Protein AF-A0A1V3NDN4-F1 (afdb_monomer_lite)

Organism: NCBI:txid108003

Foldseek 3Di:
DLVLLLVLLVVLLVCLVVVNVVSNVVSVVVSVVVLVVCVVVVPPDDPVVNVVSVVSSVVSVVSSVVSVVVVVVVVVVVVVVVVVVVVD

Radius of gyration: 17.5 Å; chains: 1; bounding box: 38×20×56 Å

Sequence (88 aa):
MLAQALTHVEAAVGHARKDDWEQVAVLDGQCRALVEVLTSNGSERDPAELADGLSIIRERYRELLALAEAHRDRLAESVRSSVQGRAG

pLDDT: mean 92.67, std 10.09, range [50.28, 98.75]

Structure (mmCIF, N/CA/C/O backbone):
data_AF-A0A1V3NDN4-F1
#
_entry.id   AF-A0A1V3NDN4-F1
#
loop_
_atom_site.group_PDB
_atom_site.id
_atom_site.type_symbol
_atom_site.label_atom_id
_atom_site.label_alt_id
_atom_site.label_comp_id
_atom_site.label_asym_id
_atom_site.label_entity_id
_atom_site.label_seq_id
_atom_site.pdbx_PDB_ins_code
_atom_site.Cartn_x
_atom_site.Cartn_y
_atom_site.Cartn_z
_atom_site.occupancy
_atom_site.B_iso_or_equiv
_atom_site.auth_seq_id
_atom_site.auth_comp_id
_atom_site.auth_asym_id
_atom_site.auth_atom_id
_atom_site.pdbx_PDB_model_num
ATOM 1 N N . MET A 1 1 ? 12.465 3.938 -11.740 1.00 88.44 1 MET A N 1
ATOM 2 C CA . MET A 1 1 ? 10.982 3.932 -11.702 1.00 88.44 1 MET A CA 1
ATOM 3 C C . MET A 1 1 ? 10.416 2.678 -11.043 1.00 88.44 1 MET A C 1
ATOM 5 O O . MET A 1 1 ? 9.781 2.837 -10.015 1.00 88.44 1 MET A O 1
ATOM 9 N N . LEU A 1 2 ? 10.666 1.453 -11.542 1.00 93.00 2 LEU A N 1
ATOM 10 C CA . LEU A 1 2 ? 10.130 0.232 -10.901 1.00 93.00 2 LEU A CA 1
ATOM 11 C C . LEU A 1 2 ? 10.653 0.036 -9.471 1.00 93.00 2 LEU A C 1
ATOM 13 O O . LEU A 1 2 ? 9.856 -0.075 -8.548 1.00 93.00 2 LEU A O 1
ATOM 17 N N . ALA A 1 3 ? 11.972 0.117 -9.274 1.00 95.38 3 ALA A N 1
ATOM 18 C CA . ALA A 1 3 ? 12.578 0.064 -7.939 1.00 95.38 3 ALA A CA 1
ATOM 19 C C . ALA A 1 3 ? 11.992 1.111 -6.973 1.00 95.38 3 ALA A C 1
ATOM 21 O O . ALA A 1 3 ? 11.744 0.819 -5.812 1.00 95.38 3 ALA A O 1
ATOM 22 N N . GLN A 1 4 ? 11.707 2.317 -7.467 1.00 97.06 4 GLN A N 1
ATOM 23 C CA . GLN A 1 4 ? 11.139 3.391 -6.656 1.00 97.06 4 GLN A CA 1
ATOM 24 C C . GLN A 1 4 ? 9.666 3.133 -6.301 1.00 97.06 4 GLN A C 1
ATOM 26 O O . GLN A 1 4 ? 9.270 3.355 -5.162 1.00 97.06 4 GLN A O 1
ATOM 31 N N . ALA A 1 5 ? 8.868 2.602 -7.234 1.00 97.19 5 ALA A N 1
ATOM 32 C CA . ALA A 1 5 ? 7.501 2.166 -6.949 1.00 97.19 5 ALA A CA 1
ATOM 33 C C . ALA A 1 5 ? 7.479 1.059 -5.879 1.00 97.19 5 ALA A C 1
ATOM 35 O O . ALA A 1 5 ? 6.659 1.112 -4.962 1.00 97.19 5 ALA A O 1
ATOM 36 N N . LEU A 1 6 ? 8.428 0.115 -5.948 1.00 98.25 6 LEU A N 1
ATOM 37 C CA . LEU A 1 6 ? 8.630 -0.920 -4.930 1.00 98.25 6 LEU A CA 1
ATOM 38 C C . LEU A 1 6 ? 9.001 -0.315 -3.569 1.00 98.25 6 LEU A C 1
ATOM 40 O O . LEU A 1 6 ? 8.406 -0.670 -2.557 1.00 98.25 6 LEU A O 1
ATOM 44 N N . THR A 1 7 ? 9.923 0.651 -3.529 1.00 98.56 7 THR A N 1
ATOM 45 C CA . THR A 1 7 ? 10.266 1.357 -2.285 1.00 98.56 7 THR A CA 1
ATOM 46 C C . THR A 1 7 ? 9.055 2.062 -1.674 1.00 98.56 7 THR A C 1
ATOM 48 O O . THR A 1 7 ? 8.848 1.968 -0.466 1.00 98.56 7 THR A O 1
ATOM 51 N N . HIS A 1 8 ? 8.236 2.741 -2.482 1.00 98.56 8 HIS A N 1
ATOM 52 C CA . HIS A 1 8 ? 7.051 3.434 -1.978 1.00 98.56 8 HIS A CA 1
ATOM 53 C C . HIS A 1 8 ? 6.010 2.470 -1.405 1.00 98.56 8 HIS A C 1
ATOM 55 O O . HIS A 1 8 ? 5.488 2.739 -0.326 1.00 98.56 8 HIS A O 1
ATOM 61 N N . VAL A 1 9 ? 5.732 1.343 -2.072 1.00 98.56 9 VAL A N 1
ATOM 62 C CA . VAL A 1 9 ? 4.730 0.389 -1.570 1.00 98.56 9 VAL A CA 1
ATOM 63 C C . VAL A 1 9 ? 5.211 -0.350 -0.314 1.00 98.56 9 VAL A C 1
ATOM 65 O O . VAL A 1 9 ? 4.428 -0.553 0.610 1.00 98.56 9 VAL A O 1
ATOM 68 N N . GLU A 1 10 ? 6.504 -0.676 -0.215 1.00 98.62 10 GLU A N 1
ATOM 69 C CA . GLU A 1 10 ? 7.092 -1.248 1.008 1.00 98.62 10 GLU A CA 1
ATOM 70 C C . GLU A 1 10 ? 7.053 -0.247 2.172 1.00 98.62 10 GLU A C 1
ATOM 72 O O . GLU A 1 10 ? 6.675 -0.590 3.295 1.00 98.62 10 GLU A O 1
ATOM 77 N N . ALA A 1 11 ? 7.374 1.024 1.907 1.00 98.62 11 ALA A N 1
ATOM 78 C CA . ALA A 1 11 ? 7.256 2.080 2.905 1.00 98.62 11 ALA A CA 1
ATOM 79 C C . ALA A 1 11 ? 5.795 2.269 3.346 1.00 98.62 11 ALA A C 1
ATOM 81 O O . ALA A 1 11 ? 5.535 2.376 4.544 1.00 98.62 11 ALA A O 1
ATOM 82 N N . ALA A 1 12 ? 4.836 2.239 2.413 1.00 98.75 12 ALA A N 1
ATOM 83 C CA . ALA A 1 12 ? 3.413 2.338 2.725 1.00 98.75 12 ALA A CA 1
ATOM 84 C C . ALA A 1 12 ? 2.974 1.209 3.668 1.00 98.75 12 ALA A C 1
ATOM 86 O O . ALA A 1 12 ? 2.347 1.480 4.688 1.00 98.75 12 ALA A O 1
ATOM 87 N N . VAL A 1 13 ? 3.373 -0.041 3.405 1.00 98.69 13 VAL A N 1
ATOM 88 C CA . VAL A 1 13 ? 3.127 -1.165 4.329 1.00 98.69 13 VAL A CA 1
ATOM 89 C C . VAL A 1 13 ? 3.739 -0.889 5.708 1.00 98.69 13 VAL A C 1
ATOM 91 O O . VAL A 1 13 ? 3.095 -1.111 6.736 1.00 98.69 13 VAL A O 1
ATOM 94 N N . GLY A 1 14 ? 4.961 -0.354 5.751 1.00 98.69 14 GLY A N 1
ATOM 95 C CA . GLY A 1 14 ? 5.628 0.037 6.993 1.00 98.69 14 GLY A CA 1
ATOM 96 C C . GLY A 1 14 ? 4.866 1.088 7.812 1.00 98.69 14 GLY A C 1
ATOM 97 O O . GLY A 1 14 ? 4.815 0.973 9.037 1.00 98.69 14 GLY A O 1
ATOM 98 N N . HIS A 1 15 ? 4.262 2.083 7.158 1.00 98.75 15 HIS A N 1
ATOM 99 C CA . HIS A 1 15 ? 3.431 3.105 7.807 1.00 98.75 15 HIS A CA 1
ATOM 100 C C . HIS A 1 15 ? 2.057 2.562 8.220 1.00 98.75 15 HIS A C 1
ATOM 102 O O . HIS A 1 15 ? 1.616 2.824 9.338 1.00 98.75 15 HIS A O 1
ATOM 108 N N . ALA A 1 16 ? 1.432 1.712 7.401 1.00 98.50 16 ALA A N 1
ATOM 109 C CA . ALA A 1 16 ? 0.159 1.065 7.728 1.00 98.50 16 ALA A CA 1
ATOM 110 C C . ALA A 1 16 ? 0.260 0.206 8.999 1.00 98.50 16 ALA A C 1
ATOM 112 O O . ALA A 1 16 ? -0.608 0.262 9.865 1.00 98.50 16 ALA A O 1
ATOM 113 N N . ARG A 1 17 ? 1.367 -0.529 9.176 1.00 98.12 17 ARG A N 1
ATOM 114 C CA . ARG A 1 17 ? 1.638 -1.296 10.408 1.00 98.12 17 ARG A CA 1
ATOM 115 C C . ARG A 1 17 ? 1.795 -0.421 11.658 1.00 98.12 17 ARG A C 1
ATOM 117 O O . ARG A 1 17 ? 1.697 -0.936 12.767 1.00 98.12 17 ARG A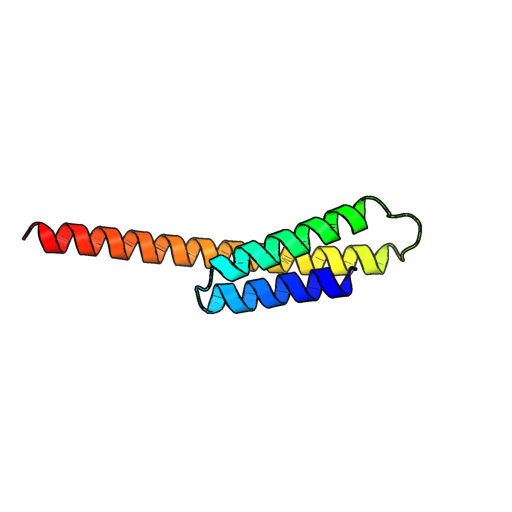 O 1
ATOM 124 N N . LYS A 1 18 ? 2.063 0.875 11.486 1.00 97.88 18 LYS A N 1
ATOM 125 C CA . LYS A 1 18 ? 2.160 1.877 12.558 1.00 97.88 18 LYS A CA 1
ATOM 126 C C . LYS A 1 18 ? 0.891 2.730 12.679 1.00 97.88 18 LYS A C 1
ATOM 128 O O . LYS A 1 18 ? 0.914 3.714 13.409 1.00 97.88 18 LYS A O 1
ATOM 133 N N . ASP A 1 19 ? -0.182 2.368 11.968 1.00 96.88 19 ASP A N 1
ATOM 134 C CA . ASP A 1 19 ? -1.442 3.118 11.890 1.00 96.88 19 ASP A CA 1
ATOM 135 C C . ASP A 1 19 ? -1.287 4.566 11.351 1.00 96.88 19 ASP A C 1
ATOM 137 O O . ASP A 1 19 ? -2.154 5.415 11.557 1.00 96.88 19 ASP A O 1
ATOM 141 N N . ASP A 1 20 ? -0.208 4.850 10.609 1.00 98.31 20 ASP A N 1
ATOM 142 C CA . ASP A 1 20 ? 0.073 6.154 9.989 1.00 98.31 20 ASP A CA 1
ATOM 143 C C . ASP A 1 20 ? -0.547 6.251 8.582 1.00 98.31 20 ASP A C 1
ATOM 145 O O . ASP A 1 20 ? 0.127 6.206 7.549 1.00 98.31 20 ASP A O 1
ATOM 149 N N . TRP A 1 21 ? -1.878 6.323 8.540 1.00 97.56 21 TRP A N 1
ATOM 150 C CA . TRP A 1 21 ? -2.658 6.265 7.297 1.00 97.56 21 TRP A CA 1
ATOM 151 C C . TRP A 1 21 ? -2.511 7.495 6.395 1.00 97.56 21 TRP A C 1
ATOM 153 O O . TRP A 1 21 ? -2.726 7.395 5.186 1.00 97.56 21 TRP A O 1
ATOM 163 N N . GLU A 1 22 ? -2.109 8.638 6.952 1.00 98.12 22 GLU A N 1
ATOM 164 C CA . GLU A 1 22 ? -1.805 9.837 6.168 1.00 98.12 22 GLU A CA 1
ATOM 165 C C . GLU A 1 22 ? -0.577 9.593 5.285 1.00 98.12 22 GLU A C 1
ATOM 167 O O . GLU A 1 22 ? -0.627 9.776 4.064 1.00 98.12 22 GLU A O 1
ATOM 172 N N . GLN A 1 23 ? 0.501 9.070 5.874 1.00 98.50 23 GLN A N 1
ATOM 173 C CA . GLN A 1 23 ? 1.707 8.762 5.118 1.00 98.50 23 GLN A CA 1
ATOM 174 C C . GLN A 1 23 ? 1.508 7.588 4.147 1.00 98.50 23 GLN A C 1
ATOM 176 O O . GLN A 1 23 ? 2.095 7.596 3.058 1.00 98.50 23 GLN A O 1
ATOM 181 N N . VAL A 1 24 ? 0.646 6.617 4.489 1.00 98.69 24 VAL A N 1
ATOM 182 C CA . VAL A 1 24 ? 0.214 5.550 3.564 1.00 98.69 24 VAL A CA 1
ATOM 183 C C . VAL A 1 24 ? -0.408 6.150 2.306 1.00 98.69 24 VAL A C 1
ATOM 185 O O . VAL A 1 24 ? 0.000 5.779 1.209 1.00 98.69 24 VAL A O 1
ATOM 188 N N . ALA A 1 25 ? -1.347 7.093 2.438 1.00 98.31 25 ALA A N 1
ATOM 189 C CA . ALA A 1 25 ? -2.031 7.699 1.296 1.00 98.31 25 ALA A CA 1
ATOM 190 C C . ALA A 1 25 ? -1.067 8.451 0.361 1.00 98.31 25 ALA A C 1
ATOM 192 O O . ALA A 1 25 ? -1.176 8.344 -0.864 1.00 98.31 25 ALA A O 1
ATOM 193 N N . VAL A 1 26 ? -0.087 9.166 0.927 1.00 98.62 26 VAL A N 1
ATOM 194 C CA . VAL A 1 26 ? 0.956 9.863 0.156 1.00 98.62 26 VAL A CA 1
ATOM 195 C C . VAL A 1 26 ? 1.806 8.872 -0.645 1.00 98.62 26 VAL A C 1
ATOM 197 O O . VAL A 1 26 ? 1.991 9.045 -1.852 1.00 98.62 26 VAL A O 1
ATOM 200 N N . LEU A 1 27 ? 2.310 7.822 0.007 1.00 98.75 27 LEU A N 1
ATOM 201 C CA . LEU A 1 27 ? 3.184 6.824 -0.623 1.00 98.75 27 LEU A CA 1
ATOM 202 C C . LEU A 1 27 ? 2.438 5.973 -1.657 1.00 98.75 27 LEU A C 1
ATOM 204 O O . LEU A 1 27 ? 2.981 5.679 -2.720 1.00 98.75 27 LEU A O 1
ATOM 208 N N . ASP A 1 28 ? 1.185 5.622 -1.377 1.00 98.44 28 ASP A N 1
ATOM 209 C CA . ASP A 1 28 ? 0.291 4.934 -2.306 1.00 98.44 28 ASP A CA 1
ATOM 210 C C . ASP A 1 28 ? 0.065 5.763 -3.582 1.00 98.44 28 ASP A C 1
ATOM 212 O O . ASP A 1 28 ? 0.239 5.262 -4.695 1.00 98.44 28 ASP A O 1
ATOM 216 N N . GLY A 1 29 ? -0.225 7.062 -3.442 1.00 98.38 29 GLY A N 1
ATOM 217 C CA . GLY A 1 29 ? -0.341 7.977 -4.580 1.00 98.38 29 GLY A CA 1
ATOM 218 C C . GLY A 1 29 ? 0.931 8.032 -5.436 1.00 98.38 29 GLY A C 1
ATOM 219 O O . GLY A 1 29 ? 0.858 7.934 -6.662 1.00 98.38 29 GLY A O 1
ATOM 220 N N . GL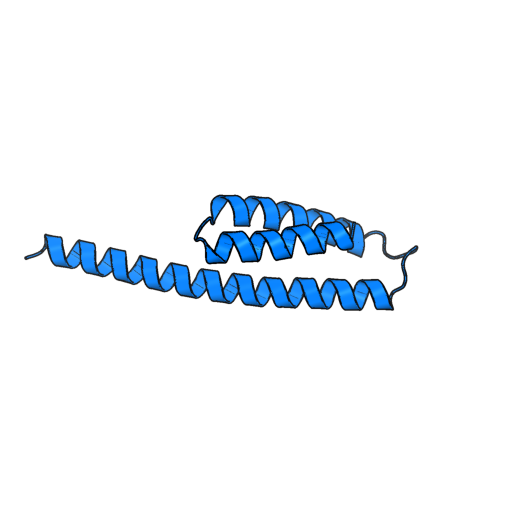N A 1 30 ? 2.101 8.118 -4.796 1.00 98.50 30 GLN A N 1
ATOM 221 C CA . GLN A 1 30 ? 3.402 8.108 -5.479 1.00 98.50 30 GLN A CA 1
ATOM 222 C C . GLN A 1 30 ? 3.674 6.778 -6.197 1.00 98.50 30 GLN A C 1
ATOM 224 O O . GLN A 1 30 ? 4.148 6.777 -7.335 1.00 98.50 30 GLN A O 1
ATOM 229 N N . CYS A 1 31 ? 3.351 5.644 -5.567 1.00 98.31 31 CYS A N 1
ATOM 230 C CA . CYS A 1 31 ? 3.491 4.324 -6.179 1.00 98.31 31 CYS A CA 1
ATOM 231 C C . CYS A 1 31 ? 2.605 4.196 -7.426 1.00 98.31 31 CYS A C 1
ATOM 233 O O . CYS A 1 31 ? 3.107 3.834 -8.494 1.00 98.31 31 CYS A O 1
ATOM 235 N N . ARG A 1 32 ? 1.318 4.563 -7.326 1.00 97.38 32 ARG A N 1
ATOM 236 C CA . ARG A 1 32 ? 0.372 4.505 -8.453 1.00 97.38 32 ARG A CA 1
ATOM 237 C C . ARG A 1 32 ? 0.815 5.355 -9.638 1.00 97.38 32 ARG A C 1
ATOM 239 O O . ARG A 1 32 ? 0.811 4.850 -10.758 1.00 97.38 32 ARG A O 1
ATOM 246 N N . ALA A 1 33 ? 1.266 6.586 -9.396 1.00 97.12 33 ALA A N 1
ATOM 247 C CA . ALA A 1 33 ? 1.760 7.463 -10.457 1.00 97.12 33 ALA A CA 1
ATOM 248 C C . ALA A 1 33 ? 2.953 6.841 -11.207 1.00 97.12 33 ALA A C 1
ATOM 250 O O . ALA A 1 33 ? 3.032 6.895 -12.433 1.00 97.12 33 ALA A O 1
ATOM 251 N N . LEU A 1 34 ? 3.873 6.186 -10.491 1.00 95.81 34 LEU A N 1
ATOM 252 C CA . LEU A 1 34 ? 4.989 5.486 -11.127 1.00 95.81 34 LEU A CA 1
ATOM 253 C C . LEU A 1 34 ? 4.525 4.251 -11.906 1.00 95.81 34 LEU A C 1
ATOM 255 O O . LEU A 1 34 ? 5.007 4.035 -13.013 1.00 95.81 34 LEU A O 1
ATOM 259 N N . VAL A 1 35 ? 3.602 3.448 -11.367 1.00 94.69 35 VAL A N 1
ATOM 260 C CA . VAL A 1 35 ? 3.047 2.267 -12.059 1.00 94.69 35 VAL A CA 1
ATOM 261 C C . VAL A 1 35 ? 2.325 2.654 -13.353 1.00 94.69 35 VAL A C 1
ATOM 263 O O . VAL A 1 35 ? 2.482 1.973 -14.368 1.00 94.69 35 VAL A O 1
ATOM 266 N N . GLU A 1 36 ? 1.599 3.767 -13.360 1.00 94.19 36 GLU A N 1
ATOM 267 C CA . GLU A 1 36 ? 0.952 4.304 -14.562 1.00 94.19 36 GLU A CA 1
ATOM 268 C C . GLU A 1 36 ? 1.978 4.644 -15.653 1.00 94.19 36 GLU A C 1
ATOM 270 O O . GLU A 1 36 ? 1.857 4.205 -16.799 1.00 94.19 36 GLU A O 1
ATOM 275 N N . VAL A 1 37 ? 3.061 5.335 -15.287 1.00 92.81 37 VAL A N 1
ATOM 276 C CA . VAL A 1 37 ? 4.163 5.647 -16.214 1.00 92.81 37 VAL A CA 1
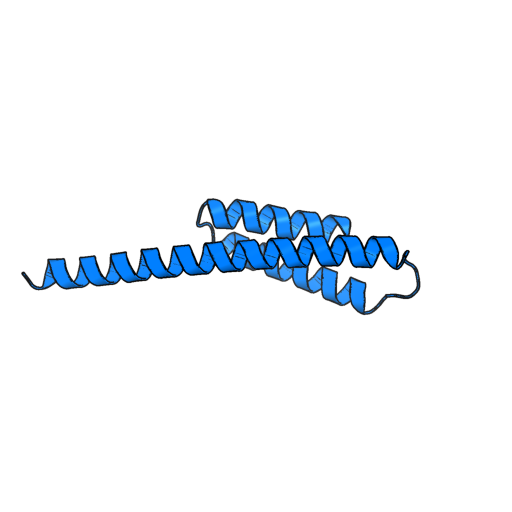ATOM 277 C C . VAL A 1 37 ? 4.855 4.372 -16.710 1.00 92.81 37 VAL A C 1
ATOM 279 O O . VAL A 1 37 ? 5.215 4.272 -17.883 1.00 92.81 37 VAL A O 1
ATOM 282 N N . LEU A 1 38 ? 5.043 3.382 -15.832 1.00 90.75 38 LEU A N 1
ATOM 283 C CA . LEU A 1 38 ? 5.671 2.099 -16.161 1.00 90.75 38 LEU A CA 1
ATOM 284 C C . LEU A 1 38 ? 4.866 1.284 -17.172 1.00 90.75 38 LEU A C 1
ATOM 286 O O . LEU A 1 38 ? 5.450 0.683 -18.068 1.00 90.75 38 LEU A O 1
ATOM 290 N N . THR A 1 39 ? 3.545 1.265 -17.019 1.00 88.31 39 THR A N 1
ATOM 291 C CA . THR A 1 39 ? 2.635 0.512 -17.892 1.00 88.31 39 THR A CA 1
ATOM 292 C C . THR A 1 39 ? 2.364 1.233 -19.212 1.00 88.31 39 THR A C 1
ATOM 294 O O . THR A 1 39 ? 2.136 0.573 -20.222 1.00 88.31 39 THR A O 1
ATOM 297 N N . SER A 1 40 ? 2.476 2.564 -19.238 1.00 88.56 40 SER A N 1
ATOM 298 C CA . SER A 1 40 ? 2.293 3.375 -20.451 1.00 88.56 40 SER A CA 1
ATOM 299 C C . SER A 1 40 ? 3.519 3.389 -21.378 1.00 88.56 40 SER A C 1
ATOM 301 O O . SER A 1 40 ? 3.365 3.496 -22.590 1.00 88.56 40 SER A O 1
ATOM 303 N N . ASN A 1 41 ? 4.735 3.246 -20.836 1.00 80.06 41 ASN A N 1
ATOM 304 C CA . ASN A 1 41 ? 6.002 3.345 -21.585 1.00 80.06 41 ASN A CA 1
ATOM 305 C C . ASN A 1 41 ? 6.667 1.976 -21.854 1.00 80.06 41 ASN A C 1
ATOM 307 O O . ASN A 1 41 ? 7.893 1.861 -21.852 1.00 80.06 41 ASN A O 1
ATOM 311 N N . GLY A 1 42 ? 5.872 0.917 -22.037 1.00 62.28 42 GLY A N 1
ATOM 312 C CA . GLY A 1 42 ? 6.294 -0.495 -21.995 1.00 62.28 42 GLY A CA 1
ATOM 313 C C . GLY A 1 42 ? 7.253 -1.007 -23.085 1.00 62.28 42 GLY A C 1
ATOM 314 O O . GLY A 1 42 ? 7.389 -2.217 -23.226 1.00 62.28 42 GLY A O 1
ATOM 315 N N . SER A 1 43 ? 7.911 -0.145 -23.862 1.00 60.53 43 SER A N 1
ATOM 316 C CA . SER A 1 43 ? 8.700 -0.538 -25.040 1.00 60.53 43 SER A CA 1
ATOM 317 C C . SER A 1 43 ? 10.215 -0.688 -24.822 1.00 60.53 43 SER A C 1
ATOM 3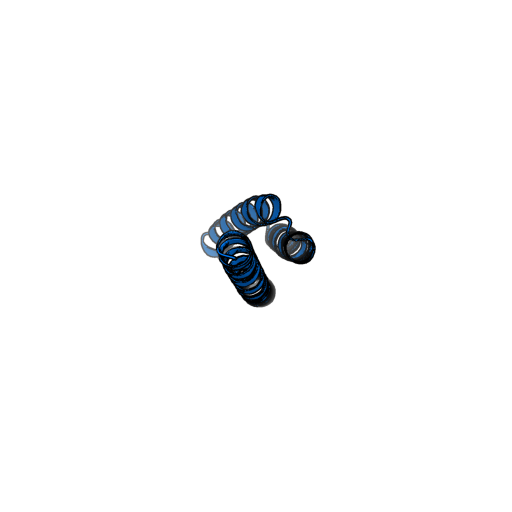19 O O . SER A 1 43 ? 10.882 -1.205 -25.711 1.00 60.53 43 SER A O 1
ATOM 321 N N . GLU A 1 44 ? 10.776 -0.292 -23.673 1.00 67.81 44 GLU A N 1
ATOM 322 C CA . GLU A 1 44 ? 12.243 -0.321 -23.447 1.00 67.81 44 GLU A CA 1
ATOM 323 C C . GLU A 1 44 ? 12.716 -1.224 -22.296 1.00 67.81 44 GLU A C 1
ATOM 325 O O . GLU A 1 44 ? 13.908 -1.258 -21.994 1.00 67.81 44 GLU A O 1
ATOM 330 N N . ARG A 1 45 ? 11.816 -1.951 -21.622 1.00 75.62 45 ARG A N 1
ATOM 331 C CA . ARG A 1 45 ? 12.172 -2.738 -20.431 1.00 75.62 45 ARG A CA 1
ATOM 332 C C . ARG A 1 45 ? 11.949 -4.229 -20.624 1.00 75.62 45 ARG A C 1
ATOM 334 O O . ARG A 1 45 ? 11.057 -4.619 -21.370 1.00 75.62 45 ARG A O 1
ATOM 341 N N . ASP A 1 46 ? 12.741 -5.036 -19.918 1.00 87.94 46 ASP A N 1
ATOM 342 C CA . ASP A 1 46 ? 12.552 -6.484 -19.875 1.00 87.94 46 ASP A CA 1
ATOM 343 C C . ASP A 1 46 ? 11.130 -6.804 -19.368 1.00 87.94 46 ASP A C 1
ATOM 345 O O . ASP A 1 46 ? 10.780 -6.434 -18.237 1.00 87.94 46 ASP A O 1
ATOM 349 N N . PRO A 1 47 ? 10.287 -7.463 -20.186 1.00 88.25 47 PRO A N 1
ATOM 350 C CA . PRO A 1 47 ? 8.936 -7.833 -19.789 1.00 88.25 47 PRO A CA 1
ATOM 351 C C . PRO A 1 47 ? 8.892 -8.721 -18.542 1.00 88.25 47 PRO A C 1
ATOM 353 O O . PRO A 1 47 ? 7.943 -8.609 -17.764 1.00 88.25 47 PRO A O 1
ATOM 356 N N . ALA A 1 48 ? 9.898 -9.578 -18.332 1.00 91.50 48 ALA A N 1
ATOM 357 C CA . ALA A 1 48 ? 9.960 -10.459 -17.169 1.00 91.50 48 ALA A CA 1
ATOM 358 C C . ALA A 1 48 ? 10.193 -9.657 -15.881 1.00 91.50 48 ALA A C 1
ATOM 360 O O . ALA A 1 48 ? 9.430 -9.787 -14.925 1.00 91.50 48 ALA A O 1
ATOM 361 N N . GLU A 1 49 ? 11.169 -8.744 -15.892 1.00 91.19 49 GLU A N 1
ATOM 362 C CA . GLU A 1 49 ? 11.459 -7.861 -14.755 1.00 91.19 49 GLU A CA 1
ATOM 363 C C . GLU A 1 49 ? 10.238 -7.003 -14.382 1.00 91.19 49 GLU A C 1
ATOM 365 O O . GLU A 1 49 ? 9.900 -6.842 -13.205 1.00 91.19 49 GLU A O 1
ATOM 370 N N . LEU A 1 50 ? 9.541 -6.462 -15.388 1.00 91.94 50 LEU A N 1
ATOM 371 C CA . LEU A 1 50 ? 8.342 -5.663 -15.159 1.00 91.94 50 LEU A CA 1
ATOM 372 C C . LEU A 1 50 ? 7.208 -6.502 -14.553 1.00 91.94 50 LEU A C 1
ATOM 374 O O . LEU A 1 50 ? 6.557 -6.049 -13.609 1.00 91.94 50 LEU A O 1
ATOM 378 N N . ALA A 1 51 ? 6.976 -7.711 -15.067 1.00 93.12 51 ALA A N 1
ATOM 379 C CA . ALA A 1 51 ? 5.941 -8.606 -14.560 1.00 93.12 51 ALA A CA 1
ATOM 380 C C . ALA A 1 51 ? 6.201 -9.031 -13.104 1.00 93.12 51 ALA A C 1
ATOM 382 O O . ALA A 1 51 ? 5.274 -9.014 -12.283 1.00 93.12 51 ALA A O 1
ATOM 383 N N . ASP A 1 52 ? 7.451 -9.346 -12.766 1.00 95.81 52 ASP A N 1
ATOM 384 C CA . ASP A 1 52 ? 7.855 -9.712 -11.408 1.00 95.81 52 ASP A CA 1
ATOM 385 C C . ASP A 1 52 ? 7.667 -8.538 -10.443 1.00 95.81 52 ASP A C 1
ATOM 387 O O . ASP A 1 52 ? 7.025 -8.670 -9.397 1.00 95.81 52 ASP A O 1
ATOM 391 N N . GLY A 1 53 ? 8.138 -7.349 -10.823 1.00 95.75 53 GLY A N 1
ATOM 392 C CA . GLY A 1 53 ? 7.987 -6.153 -10.002 1.00 95.75 53 GLY A CA 1
ATOM 393 C C . GLY A 1 53 ? 6.524 -5.757 -9.773 1.00 95.75 53 GLY A C 1
ATOM 394 O O . GLY A 1 53 ? 6.135 -5.457 -8.643 1.00 95.75 53 GLY A O 1
ATOM 395 N N . LEU A 1 54 ? 5.679 -5.812 -10.808 1.00 95.50 54 LEU A N 1
ATOM 396 C CA . LEU A 1 54 ? 4.238 -5.560 -10.665 1.00 95.50 54 LEU A CA 1
ATOM 397 C C . LEU A 1 54 ? 3.548 -6.624 -9.800 1.00 95.50 54 LEU A C 1
ATOM 399 O O . LEU A 1 54 ? 2.623 -6.302 -9.050 1.00 95.50 54 LEU A O 1
ATOM 403 N N . SER A 1 55 ? 4.008 -7.876 -9.854 1.00 97.81 55 SER A N 1
ATOM 404 C CA . SER A 1 55 ? 3.501 -8.947 -8.992 1.00 97.81 55 SER A CA 1
ATOM 405 C C . SER A 1 55 ? 3.815 -8.694 -7.517 1.00 97.81 55 SER A C 1
ATOM 407 O O . SER A 1 55 ? 2.936 -8.897 -6.676 1.00 97.81 55 SER A O 1
ATOM 409 N N . ILE A 1 56 ? 5.014 -8.192 -7.202 1.00 98.19 56 ILE A N 1
ATOM 410 C CA . ILE A 1 56 ? 5.387 -7.784 -5.838 1.00 98.19 56 ILE A CA 1
ATOM 411 C C . ILE A 1 56 ? 4.515 -6.614 -5.369 1.00 98.19 56 ILE A C 1
ATOM 413 O O . ILE A 1 56 ? 3.948 -6.670 -4.278 1.00 98.19 56 ILE A O 1
ATOM 417 N N . ILE A 1 57 ? 4.343 -5.582 -6.204 1.00 98.19 57 ILE A N 1
ATOM 418 C CA . ILE A 1 57 ? 3.493 -4.424 -5.881 1.00 98.19 57 ILE A CA 1
ATOM 419 C C . ILE A 1 57 ? 2.058 -4.873 -5.575 1.00 98.19 57 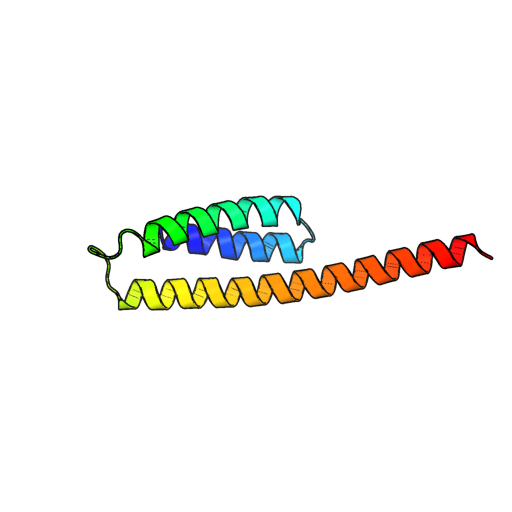ILE A C 1
ATOM 421 O O . ILE A 1 57 ? 1.485 -4.467 -4.564 1.00 98.19 57 ILE A O 1
ATOM 425 N N . ARG A 1 58 ? 1.488 -5.760 -6.400 1.00 98.31 58 ARG A N 1
ATOM 426 C CA . ARG A 1 58 ? 0.152 -6.330 -6.171 1.00 98.31 58 ARG A CA 1
ATOM 427 C C . ARG A 1 58 ? 0.050 -7.027 -4.815 1.00 98.31 58 ARG A C 1
ATOM 429 O O . ARG A 1 58 ? -0.966 -6.881 -4.139 1.00 98.31 58 ARG A O 1
ATOM 436 N N . GLU A 1 59 ? 1.065 -7.793 -4.427 1.00 98.69 59 GLU A N 1
ATOM 437 C CA . GLU A 1 59 ? 1.053 -8.500 -3.146 1.00 98.69 59 GLU A CA 1
ATOM 438 C C . GLU A 1 59 ? 1.089 -7.529 -1.961 1.00 98.69 59 GLU A C 1
ATOM 440 O O . GLU A 1 59 ? 0.323 -7.679 -1.011 1.00 98.69 59 GLU A O 1
ATOM 445 N N . ARG A 1 60 ? 1.873 -6.452 -2.057 1.00 98.56 60 ARG A N 1
ATOM 446 C CA . ARG A 1 60 ? 1.890 -5.403 -1.026 1.00 98.56 60 ARG A CA 1
ATOM 447 C C . ARG A 1 60 ? 0.573 -4.642 -0.925 1.00 98.56 60 ARG A C 1
ATOM 449 O O . ARG A 1 60 ? 0.157 -4.301 0.178 1.00 98.56 60 ARG A O 1
ATOM 456 N N . TYR A 1 61 ? -0.142 -4.448 -2.031 1.00 98.50 61 TYR A N 1
ATOM 457 C CA . TYR A 1 61 ? -1.492 -3.880 -1.986 1.00 98.50 61 TYR A CA 1
ATOM 458 C C . TYR A 1 61 ? -2.521 -4.792 -1.311 1.00 98.50 61 TYR A C 1
ATOM 460 O O . TYR A 1 61 ? -3.404 -4.292 -0.616 1.00 98.50 61 TYR A O 1
ATOM 468 N N . ARG A 1 62 ? -2.405 -6.117 -1.463 1.00 98.69 62 ARG A N 1
ATOM 469 C CA . ARG A 1 62 ? -3.243 -7.065 -0.705 1.00 98.69 62 ARG A CA 1
ATOM 470 C C . ARG A 1 62 ? -2.970 -6.973 0.790 1.00 98.69 62 ARG A C 1
ATOM 472 O O . ARG A 1 62 ? -3.908 -6.970 1.580 1.00 98.69 62 ARG A O 1
ATOM 479 N N . GLU A 1 63 ? -1.702 -6.850 1.167 1.00 98.56 63 GLU A N 1
ATOM 480 C CA . GLU A 1 63 ? -1.316 -6.646 2.561 1.00 98.56 63 GLU A CA 1
ATOM 481 C C . GLU A 1 63 ? -1.859 -5.321 3.121 1.00 98.56 63 GLU A C 1
ATOM 483 O O . GLU A 1 63 ? -2.452 -5.309 4.199 1.00 98.56 63 GLU A O 1
ATOM 488 N N . LEU A 1 64 ? -1.730 -4.217 2.375 1.00 98.62 64 LEU A N 1
ATOM 489 C CA . LEU A 1 64 ? -2.309 -2.922 2.750 1.00 98.62 64 LEU A CA 1
ATOM 490 C C . LEU A 1 64 ? -3.824 -3.000 2.948 1.00 98.62 64 LEU A C 1
ATOM 492 O O . LEU A 1 64 ? -4.335 -2.442 3.918 1.00 98.62 64 LEU A O 1
ATOM 496 N N . LEU A 1 65 ? -4.535 -3.707 2.063 1.00 98.50 65 LEU A N 1
ATOM 497 C CA . LEU A 1 65 ? -5.976 -3.908 2.193 1.00 98.50 65 LEU A CA 1
ATOM 498 C C . LEU A 1 65 ? -6.317 -4.643 3.494 1.00 98.50 65 LEU A C 1
ATOM 500 O O . LEU A 1 65 ? -7.159 -4.168 4.251 1.00 98.50 65 LEU A O 1
ATOM 504 N N . ALA A 1 66 ? -5.620 -5.740 3.794 1.00 98.56 66 ALA A N 1
ATOM 505 C CA . ALA A 1 66 ? -5.846 -6.500 5.021 1.00 98.56 66 ALA A CA 1
ATOM 506 C C . ALA A 1 66 ? -5.589 -5.653 6.284 1.00 98.56 66 ALA A C 1
ATOM 508 O O . ALA A 1 66 ? -6.364 -5.697 7.241 1.00 98.56 66 ALA A O 1
ATOM 509 N N . LEU A 1 67 ? -4.528 -4.836 6.283 1.00 98.50 67 LEU A N 1
ATOM 510 C CA . LEU A 1 67 ? -4.224 -3.912 7.383 1.00 98.50 67 LEU A CA 1
ATOM 511 C C . LEU A 1 67 ? -5.309 -2.838 7.543 1.00 98.50 67 LEU A C 1
ATOM 513 O O . LEU A 1 67 ? -5.704 -2.525 8.668 1.00 98.50 67 LEU A O 1
ATOM 517 N N . ALA A 1 68 ? -5.807 -2.288 6.434 1.00 98.00 68 ALA A N 1
ATOM 518 C CA . ALA A 1 68 ? -6.851 -1.269 6.446 1.00 98.00 68 ALA A CA 1
ATOM 519 C C . ALA A 1 68 ? -8.187 -1.826 6.958 1.00 98.00 68 ALA A C 1
ATOM 521 O O . ALA A 1 68 ? -8.869 -1.169 7.744 1.00 98.00 68 ALA A O 1
ATOM 522 N N . GLU A 1 69 ? -8.546 -3.050 6.564 1.00 98.25 69 GLU A N 1
ATOM 523 C CA . GLU A 1 69 ? -9.734 -3.745 7.068 1.00 98.25 69 GLU A CA 1
ATOM 524 C C . GLU A 1 69 ? -9.637 -3.981 8.578 1.00 98.25 69 GLU A C 1
ATOM 526 O O . GLU A 1 69 ? -10.541 -3.590 9.317 1.00 98.25 69 GLU A O 1
ATOM 531 N N . ALA A 1 70 ? -8.502 -4.497 9.055 1.00 97.94 70 ALA A N 1
ATOM 532 C CA . ALA A 1 70 ? -8.265 -4.687 10.484 1.00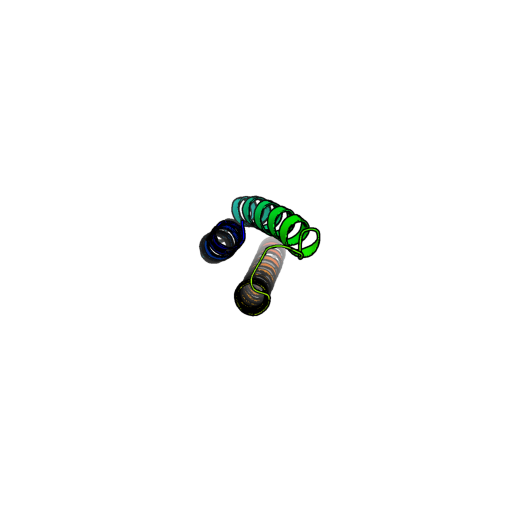 97.94 70 ALA A CA 1
ATOM 533 C C . ALA A 1 70 ? -8.295 -3.361 11.269 1.00 97.94 70 ALA A C 1
ATOM 535 O O . ALA A 1 70 ? -8.808 -3.300 12.389 1.00 97.94 70 ALA A O 1
ATOM 536 N N . HIS A 1 71 ? -7.756 -2.274 10.708 1.00 96.56 71 HIS A N 1
ATOM 537 C CA . HIS A 1 71 ? -7.832 -0.948 11.322 1.00 96.56 71 HIS A CA 1
ATOM 538 C C . HIS A 1 71 ? -9.272 -0.427 11.394 1.00 96.56 71 HIS A C 1
ATOM 540 O O . HIS A 1 71 ? -9.706 0.030 12.453 1.00 96.56 71 HIS A O 1
ATOM 546 N N . ARG A 1 72 ? -10.042 -0.556 10.308 1.00 96.25 72 ARG A N 1
ATOM 547 C CA . ARG A 1 72 ? -11.459 -0.172 10.262 1.00 96.25 72 ARG A CA 1
ATOM 548 C C . ARG A 1 72 ? -12.281 -0.925 11.307 1.00 96.25 72 ARG A C 1
ATOM 550 O O . ARG A 1 72 ? -13.095 -0.305 11.987 1.00 96.25 72 ARG A O 1
ATOM 557 N N . ASP A 1 73 ? -12.053 -2.224 11.464 1.00 97.19 73 ASP A N 1
ATOM 558 C CA . ASP A 1 73 ? -12.779 -3.040 12.439 1.00 97.19 73 ASP A CA 1
ATOM 559 C C . ASP A 1 73 ? -12.451 -2.615 13.881 1.00 97.19 73 ASP A C 1
ATOM 561 O O . ASP A 1 73 ? -13.360 -2.467 14.703 1.00 97.19 73 ASP A O 1
ATOM 565 N N . ARG A 1 74 ? -11.174 -2.310 14.173 1.00 95.62 74 ARG A N 1
ATOM 566 C CA . ARG A 1 74 ? -10.750 -1.741 15.468 1.00 95.62 74 ARG A CA 1
ATOM 567 C C . ARG A 1 74 ? -11.404 -0.383 15.745 1.00 95.62 74 ARG A C 1
ATOM 569 O O . ARG A 1 74 ? -11.888 -0.155 16.854 1.00 95.62 74 ARG A O 1
ATOM 576 N N . LEU A 1 75 ? -11.456 0.509 14.753 1.00 94.50 75 LEU A N 1
ATOM 577 C CA . LEU A 1 75 ? -12.128 1.807 14.887 1.00 94.50 75 LEU A CA 1
ATOM 578 C C . LEU A 1 75 ? -13.632 1.649 15.132 1.00 94.50 75 LEU A C 1
ATOM 580 O O . LEU A 1 75 ? -14.182 2.306 16.014 1.00 94.50 75 LEU A O 1
ATOM 584 N N . ALA A 1 76 ? -14.295 0.761 14.388 1.00 94.81 76 ALA A N 1
ATOM 585 C CA . ALA A 1 76 ? -15.720 0.496 14.552 1.00 94.81 76 ALA A CA 1
ATOM 586 C C . ALA A 1 76 ? -16.045 -0.000 15.969 1.00 94.81 76 ALA A C 1
ATOM 588 O O . ALA A 1 76 ? -17.032 0.435 16.565 1.00 94.81 76 ALA A O 1
ATOM 589 N N . GLU A 1 77 ? -15.198 -0.864 16.529 1.00 94.88 77 GLU A N 1
ATOM 590 C CA . GLU A 1 77 ? -15.341 -1.335 17.906 1.00 94.88 77 GLU A CA 1
ATOM 591 C C . GLU A 1 77 ? -15.130 -0.213 18.934 1.00 94.88 77 GLU A C 1
ATOM 593 O O . GLU A 1 77 ? -15.930 -0.056 19.860 1.00 94.88 77 GLU A O 1
ATOM 598 N N . SER A 1 78 ? -14.115 0.632 18.730 1.00 93.62 78 SER A N 1
ATOM 599 C CA . SER A 1 78 ? -13.838 1.783 19.600 1.00 93.62 78 SER A CA 1
ATOM 600 C C . SER A 1 78 ? -15.003 2.779 19.635 1.00 93.62 78 SER A C 1
ATOM 602 O O . SER A 1 78 ? -15.392 3.258 20.707 1.00 93.62 78 SER A O 1
ATOM 604 N N . VAL A 1 79 ? -15.622 3.044 18.480 1.00 92.94 79 VAL A N 1
ATOM 605 C CA . VAL A 1 79 ? -16.808 3.903 18.376 1.00 92.94 79 VAL A CA 1
ATOM 606 C C . VAL A 1 79 ? -17.999 3.282 19.110 1.00 92.94 79 VAL A C 1
ATOM 608 O O . VAL A 1 79 ? -18.629 3.968 19.915 1.00 92.94 79 VAL A O 1
ATOM 611 N N . ARG A 1 80 ? -18.289 1.987 18.901 1.00 91.25 80 ARG A N 1
ATOM 612 C CA . ARG A 1 80 ? -19.384 1.287 19.603 1.00 91.25 80 ARG A CA 1
ATOM 613 C C . ARG A 1 80 ? -19.221 1.338 21.122 1.00 91.25 80 ARG A C 1
ATOM 615 O O . ARG A 1 80 ? -20.159 1.728 21.817 1.00 91.25 80 ARG A O 1
ATOM 622 N N . SER A 1 81 ? -18.026 1.018 21.616 1.00 91.00 81 SER A N 1
ATOM 623 C CA . SER A 1 81 ? -17.698 1.056 23.046 1.00 91.00 81 SER A CA 1
ATOM 624 C C . SER A 1 81 ? -17.866 2.462 23.637 1.00 91.00 81 SER A C 1
ATOM 626 O O . SER A 1 81 ? -18.438 2.627 24.714 1.00 91.00 81 SER A O 1
ATOM 628 N N . SER A 1 82 ? -17.435 3.496 22.908 1.00 87.56 82 SER A N 1
ATOM 629 C CA . SER A 1 82 ? -17.540 4.895 23.351 1.00 87.56 82 SER A CA 1
ATOM 630 C C . SER A 1 82 ? -18.987 5.395 23.433 1.00 87.56 82 SER A C 1
ATOM 632 O O . SER A 1 82 ? -19.317 6.203 24.301 1.00 87.56 82 SER A O 1
ATOM 634 N N . VAL A 1 83 ? -19.859 4.931 22.533 1.00 83.00 83 VAL A N 1
ATOM 635 C CA . VAL A 1 83 ? -21.291 5.269 22.535 1.00 83.00 83 VAL A CA 1
ATOM 636 C C . VAL A 1 83 ? -22.018 4.555 23.676 1.00 83.00 83 VAL A C 1
ATOM 638 O O . VAL A 1 83 ? -22.800 5.187 24.383 1.00 83.00 83 VAL A O 1
ATOM 641 N N . GLN A 1 84 ? -21.732 3.269 23.902 1.00 73.88 84 GLN A N 1
ATOM 642 C CA . GLN A 1 84 ? -22.332 2.498 24.998 1.00 73.88 84 GLN A CA 1
ATOM 643 C C . GLN A 1 84 ? -21.931 3.034 26.379 1.00 73.88 84 GLN A C 1
ATOM 645 O O . GLN A 1 84 ? -22.792 3.177 27.242 1.00 73.88 84 GLN A O 1
ATOM 650 N N . GLY A 1 85 ? -20.663 3.414 26.572 1.00 72.62 85 GLY A N 1
ATOM 651 C CA . GLY A 1 85 ? -20.184 3.994 27.833 1.00 72.62 85 GLY A CA 1
ATOM 652 C C . GLY A 1 85 ? -20.759 5.376 28.171 1.00 72.62 85 GLY A C 1
ATOM 653 O O . GLY A 1 85 ? -20.614 5.831 29.298 1.00 72.62 85 GLY A O 1
ATOM 654 N N . ARG A 1 86 ? -21.408 6.056 27.216 1.00 64.81 86 ARG A N 1
ATOM 655 C CA . ARG A 1 86 ? -22.106 7.337 27.427 1.00 64.81 86 ARG A CA 1
ATOM 656 C C . ARG A 1 86 ? -23.593 7.185 27.757 1.00 64.81 86 ARG A C 1
ATOM 658 O O . ARG A 1 86 ? -24.218 8.174 28.129 1.00 64.81 86 ARG A O 1
ATOM 665 N N . ALA A 1 87 ? -24.159 5.997 27.554 1.00 64.50 87 ALA A N 1
ATOM 666 C CA . ALA A 1 87 ? -25.586 5.722 27.709 1.00 64.50 87 ALA A CA 1
ATOM 667 C C . ALA A 1 87 ? -25.944 5.013 29.033 1.00 64.50 87 ALA A C 1
ATOM 669 O O . ALA A 1 87 ? -27.125 4.756 29.264 1.00 64.50 87 ALA A O 1
ATOM 670 N N . GLY A 1 88 ? -24.953 4.694 29.873 1.00 50.28 88 GLY A N 1
ATOM 671 C CA . GLY A 1 88 ? -25.119 4.172 31.237 1.00 50.28 88 GLY A CA 1
ATOM 672 C C . GLY A 1 88 ? -24.588 5.152 32.269 1.00 50.28 88 GLY A C 1
ATOM 673 O O . GLY A 1 88 ? -25.135 5.145 33.391 1.00 50.28 88 GLY A O 1
#

Secondary structure (DSSP, 8-state):
-HHHHHHHHHHHHHHHTTT-HHHHHHHHHHHHHHHHHHHHTTTSS-HHHHHHHHHHHHHHHHHHHHHHHHHHHHHHHHHHHHHHTT--

InterPro domains:
  IPR008622 Flagellar protein FliT [PF05400] (9-87)